Protein AF-A0A8W8J590-F1 (afdb_monomer)

Mean predicted aligned error: 4.36 Å

Solvent-accessible surface area (backbone atoms only — not comparable to full-atom values): 9647 Å² total; per-residue (Å²): 114,65,69,62,52,53,52,47,42,54,70,75,67,63,67,73,74,86,68,59,57,80,55,47,70,42,62,86,36,70,68,24,48,50,42,56,51,34,50,51,51,51,51,52,48,44,36,60,58,47,68,43,61,95,75,50,56,67,70,60,49,44,48,54,36,34,55,52,37,38,61,66,40,48,51,54,47,54,72,59,45,78,89,50,74,65,49,56,53,51,52,51,55,52,60,70,44,56,68,67,76,78,53,74,82,54,88,54,63,55,42,59,80,75,47,49,64,56,50,53,48,49,53,51,49,39,52,51,38,52,55,53,27,70,71,46,90,47,71,67,58,37,50,54,33,52,55,50,35,52,52,45,36,52,52,25,50,77,54,36,26,40,71,57,40,76,69,54,89,128

Radius of gyration: 16.86 Å; Cα contacts (8 Å, |Δi|>4): 168; chains: 1; bounding box: 51×34×45 Å

Foldseek 3Di:
DVLVVLLCCLVPPQDQDFDALVQLVPCPHPVVVVNVVSLVVLLVSLLVLLVCPVPDDPVSSCCSRLVSRCVPHNLVSLVSHDQDPVSLVSLVSNLVSDDLVQCPPPPDLAFDPSCVSVLVSLLVSLVVLCVVLVVDPDVVSVVVSVVSLVSSLVSCVSRSVRVSSVPGDD

Secondary structure (DSSP, 8-state):
-HHHHHHHIIIII-------HHHHH-TTSHHHHHHHHHHHHHHHHHHHHHTTBTTB-HHHHHIIIIIIIIIIIIHHHHHHSPPSHHHHHHHHHHHHTS-GGGTTT--SS---GGGHHHHHHHHHHHHHHHHHHHH---HHHHHHHHHHHHHHHHHHHHTT-HHHHHTS--

Organism: Magallana gigas (NCBI:txid29159)

InterPro domains:
  IPR012890 Intron Large complex component GCFC2-like [PTHR12214] (2-167)

pLDDT: mean 91.71, std 7.91, range [59.88, 98.69]

Nearest PDB structures (foldseek):
  8ro1-assembly1_PX  TM=7.724E-01  e=2.252E-04  Caenorhabditis elegans
  5k7v-assembly1_B  TM=4.186E-01  e=7.650E-02  synthetic construct
  6tnt-assembly1_O  TM=3.510E-01  e=2.138E+00  Homo sapiens
  7owg-assembly1_B-2  TM=3.051E-01  e=6.927E+00  Homo sapiens

Structure (mmCIF, N/CA/C/O backbone):
data_AF-A0A8W8J590-F1
#
_entry.id   AF-A0A8W8J590-F1
#
loop_
_atom_site.group_PDB
_atom_site.id
_atom_site.type_symbol
_atom_site.label_atom_id
_atom_site.label_alt_id
_atom_site.label_comp_id
_atom_site.label_asym_id
_atom_site.label_entity_id
_atom_site.label_seq_id
_atom_site.pdbx_PDB_ins_code
_atom_site.Cartn_x
_atom_site.Cartn_y
_atom_site.Cartn_z
_atom_site.occupancy
_atom_site.B_iso_or_equiv
_atom_site.auth_seq_id
_atom_site.auth_comp_id
_atom_site.auth_asym_id
_atom_site.auth_atom_id
_atom_site.pdbx_PDB_model_num
ATOM 1 N N . VAL A 1 1 ? -24.741 -10.015 -3.751 1.00 85.50 1 VAL A N 1
ATOM 2 C CA . VAL A 1 1 ? -24.341 -9.797 -5.170 1.00 85.50 1 VAL A CA 1
ATOM 3 C C . VAL A 1 1 ? -23.026 -9.029 -5.302 1.00 85.50 1 VAL A C 1
ATOM 5 O O . VAL A 1 1 ? -22.157 -9.510 -6.020 1.00 85.50 1 VAL A O 1
ATOM 8 N N . ILE A 1 2 ? -22.847 -7.887 -4.622 1.00 94.50 2 ILE A N 1
ATOM 9 C CA . ILE A 1 2 ? -21.650 -7.037 -4.783 1.00 94.50 2 ILE A CA 1
ATOM 10 C C . ILE A 1 2 ? -20.336 -7.712 -4.361 1.00 94.50 2 ILE A C 1
ATOM 12 O O . ILE A 1 2 ? -19.397 -7.719 -5.144 1.00 94.50 2 ILE A O 1
ATOM 16 N N . VAL A 1 3 ? -20.299 -8.388 -3.205 1.00 96.69 3 VAL A N 1
ATOM 17 C CA . VAL A 1 3 ? -19.107 -9.120 -2.725 1.00 96.69 3 VAL A CA 1
ATOM 18 C C . VAL A 1 3 ? -18.601 -10.117 -3.770 1.00 96.69 3 V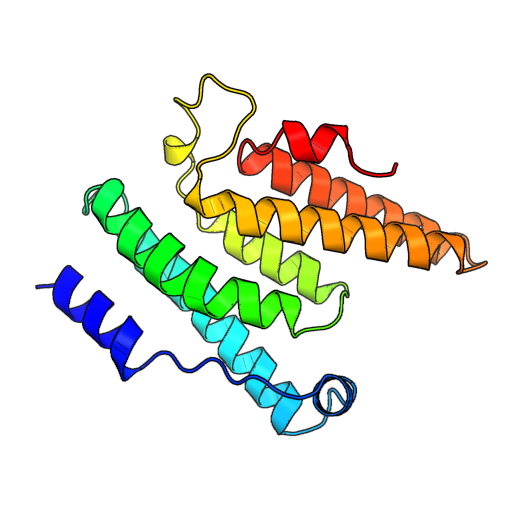AL A C 1
ATOM 20 O O . VAL A 1 3 ? -17.413 -10.156 -4.067 1.00 96.69 3 VAL A O 1
ATOM 23 N N . ARG A 1 4 ? -19.513 -10.877 -4.390 1.00 96.56 4 ARG A N 1
ATOM 24 C CA . ARG A 1 4 ? -19.174 -11.827 -5.460 1.00 96.56 4 ARG A CA 1
ATOM 25 C C . ARG A 1 4 ? -18.574 -11.127 -6.681 1.00 96.56 4 ARG A C 1
ATOM 27 O O . ARG A 1 4 ? -17.655 -11.662 -7.282 1.00 96.56 4 ARG A O 1
ATOM 34 N N . ARG A 1 5 ? -19.090 -9.949 -7.053 1.00 96.94 5 ARG A N 1
ATOM 35 C CA . ARG A 1 5 ? -18.549 -9.161 -8.173 1.00 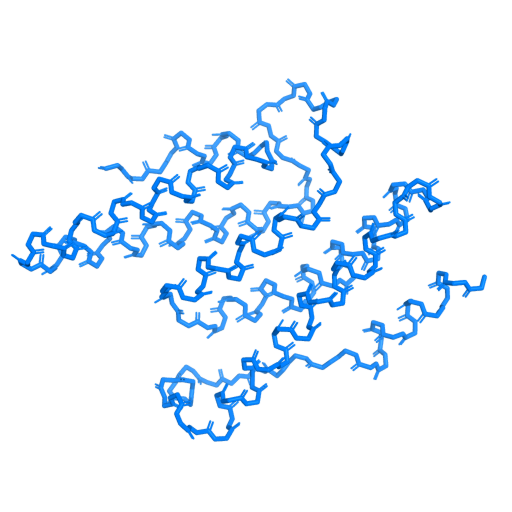96.94 5 ARG A CA 1
ATOM 36 C C . ARG A 1 5 ? -17.152 -8.630 -7.857 1.00 96.94 5 ARG A C 1
ATOM 38 O O . ARG A 1 5 ? -16.281 -8.771 -8.697 1.00 96.94 5 ARG A O 1
ATOM 45 N N . ILE A 1 6 ? -16.930 -8.107 -6.647 1.00 97.81 6 ILE A N 1
ATOM 46 C CA . ILE A 1 6 ? -15.603 -7.640 -6.216 1.00 97.81 6 ILE A CA 1
ATOM 47 C C . ILE A 1 6 ? -14.596 -8.794 -6.252 1.00 97.81 6 ILE A C 1
ATOM 49 O O . ILE A 1 6 ? -13.534 -8.635 -6.839 1.00 97.81 6 ILE A O 1
ATOM 53 N N . ARG A 1 7 ? -14.941 -9.966 -5.696 1.00 97.69 7 ARG A N 1
ATOM 54 C CA . ARG A 1 7 ? -14.068 -11.154 -5.762 1.00 97.69 7 ARG A CA 1
ATOM 55 C C . ARG A 1 7 ? -13.724 -11.530 -7.195 1.00 97.69 7 ARG A C 1
ATOM 57 O O . ARG A 1 7 ? -12.551 -11.673 -7.504 1.00 97.69 7 ARG A O 1
ATOM 64 N N . LYS A 1 8 ? -14.733 -11.592 -8.068 1.00 97.50 8 LYS A N 1
ATOM 65 C CA . LYS A 1 8 ? -14.522 -11.892 -9.483 1.00 97.50 8 LYS A CA 1
ATOM 66 C C . LYS A 1 8 ? -13.569 -10.890 -10.142 1.00 97.50 8 LYS A C 1
ATOM 68 O O . LYS A 1 8 ? -12.660 -11.302 -10.837 1.00 97.50 8 LYS A O 1
ATOM 73 N N . THR A 1 9 ? -13.713 -9.595 -9.866 1.00 97.00 9 THR A N 1
ATOM 74 C CA . THR A 1 9 ? -12.783 -8.579 -10.383 1.00 97.00 9 THR A CA 1
ATOM 75 C C . THR A 1 9 ? -11.361 -8.755 -9.852 1.00 97.00 9 THR A C 1
ATOM 77 O O . THR A 1 9 ? -10.409 -8.615 -10.611 1.00 97.00 9 THR A O 1
ATOM 80 N N . LEU A 1 10 ? -11.189 -9.093 -8.573 1.00 97.56 10 LEU A N 1
ATOM 81 C CA . LEU A 1 10 ? -9.863 -9.363 -8.005 1.00 97.56 10 LEU A CA 1
ATOM 82 C C . LEU A 1 10 ? -9.199 -10.610 -8.611 1.00 97.56 10 LEU A C 1
ATOM 84 O O . LEU A 1 10 ? -7.977 -10.656 -8.704 1.00 97.56 10 LEU A O 1
ATOM 88 N N . GLU A 1 11 ? -9.990 -11.614 -8.987 1.00 95.50 11 GLU A N 1
ATOM 89 C CA . GLU A 1 11 ? -9.510 -12.883 -9.542 1.00 95.50 11 GLU A CA 1
ATOM 90 C C . GLU A 1 11 ? -9.249 -12.805 -11.051 1.00 95.50 11 GLU A C 1
ATOM 92 O O . GLU A 1 11 ? -8.196 -13.251 -11.505 1.00 95.50 11 GLU A O 1
ATOM 97 N N . ASP A 1 12 ? -10.177 -12.211 -11.801 1.00 96.38 12 ASP A N 1
ATOM 98 C CA . ASP A 1 12 ? -10.201 -12.278 -13.264 1.00 96.38 12 ASP A CA 1
ATOM 99 C C . ASP A 1 12 ? -9.642 -11.010 -13.931 1.00 96.38 12 ASP A C 1
ATOM 101 O O . ASP A 1 12 ? -9.062 -11.093 -15.013 1.00 96.38 12 ASP A O 1
ATOM 105 N N . ASP A 1 13 ? -9.806 -9.836 -13.306 1.00 95.56 13 ASP A N 1
ATOM 106 C CA . ASP A 1 13 ? -9.545 -8.544 -13.960 1.00 95.56 13 ASP A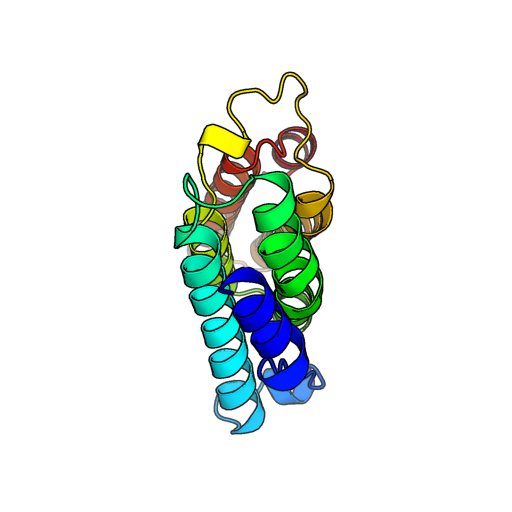 CA 1
ATOM 107 C C . ASP A 1 13 ? -8.260 -7.852 -13.460 1.00 95.56 13 ASP A C 1
ATOM 109 O O . ASP A 1 13 ? -7.668 -7.040 -14.177 1.00 95.56 13 ASP A O 1
ATOM 113 N N . VAL A 1 14 ? -7.816 -8.123 -12.224 1.00 96.81 14 VAL A N 1
ATOM 114 C CA . VAL A 1 14 ? -6.619 -7.480 -11.655 1.00 96.81 14 VAL A CA 1
ATOM 115 C C . VAL A 1 14 ? -5.347 -8.114 -12.208 1.00 96.81 14 VAL A C 1
ATOM 117 O O . VAL A 1 14 ? -5.020 -9.266 -11.928 1.00 96.81 14 VAL A O 1
ATOM 120 N N . PHE A 1 15 ? -4.567 -7.303 -12.922 1.00 94.75 15 PHE A N 1
ATOM 121 C CA . PHE A 1 15 ? -3.271 -7.696 -13.460 1.00 94.75 15 PHE A CA 1
ATOM 122 C C . PHE A 1 15 ? -2.170 -6.723 -13.035 1.00 94.75 15 PHE A C 1
ATOM 124 O O . PHE A 1 15 ? -2.101 -5.590 -13.513 1.00 94.75 15 PHE A O 1
ATOM 131 N N . MET A 1 16 ? -1.270 -7.185 -12.164 1.00 95.88 16 MET A N 1
ATOM 132 C CA . MET A 1 16 ? -0.071 -6.443 -11.773 1.00 95.88 16 MET A CA 1
ATOM 133 C C . MET A 1 16 ? 1.174 -7.139 -12.343 1.00 95.88 16 MET A C 1
ATOM 135 O O . MET A 1 16 ? 1.564 -8.187 -11.826 1.00 95.88 16 MET A O 1
ATOM 139 N N . PRO A 1 17 ? 1.800 -6.601 -13.407 1.00 93.88 17 PRO A N 1
ATOM 140 C CA . PRO A 1 17 ? 2.975 -7.225 -14.002 1.00 93.88 17 PRO A CA 1
ATOM 141 C C . PRO A 1 17 ? 4.188 -7.092 -13.078 1.00 93.88 17 PRO A C 1
ATOM 143 O O . PRO A 1 17 ? 4.332 -6.091 -12.378 1.00 93.88 17 PRO A O 1
ATOM 146 N N . LEU A 1 18 ? 5.092 -8.069 -13.130 1.00 90.44 18 LEU A N 1
ATOM 147 C CA . LEU A 1 18 ? 6.412 -7.985 -12.509 1.00 90.44 18 LEU A CA 1
ATOM 148 C C . LEU A 1 18 ? 7.459 -7.905 -13.606 1.00 90.44 18 LEU A C 1
ATOM 150 O O . LEU A 1 18 ? 7.517 -8.771 -14.479 1.00 90.44 18 LEU A O 1
ATOM 154 N N . TYR A 1 19 ? 8.289 -6.872 -13.546 1.00 93.25 19 TYR A N 1
ATOM 155 C CA . TYR A 1 19 ? 9.375 -6.679 -14.496 1.00 93.25 19 TYR A CA 1
ATOM 156 C C . TYR A 1 19 ? 10.727 -6.675 -13.775 1.00 93.25 19 TYR A C 1
ATOM 158 O O . TYR A 1 19 ? 10.810 -6.270 -12.608 1.00 93.25 19 TYR A O 1
ATOM 166 N N . PRO A 1 20 ? 11.813 -7.097 -14.450 1.00 91.50 20 PRO A N 1
ATOM 167 C CA . PRO A 1 20 ? 13.162 -6.890 -13.940 1.00 91.50 20 PRO A CA 1
ATOM 168 C C . PRO A 1 20 ? 13.414 -5.406 -13.649 1.00 91.50 20 PRO A C 1
ATOM 170 O O . PRO A 1 20 ? 12.953 -4.539 -14.394 1.00 91.50 20 PRO A O 1
ATOM 173 N N . LYS A 1 21 ? 14.185 -5.102 -12.598 1.00 88.25 21 LYS A N 1
ATOM 174 C CA . LYS A 1 21 ? 14.477 -3.710 -12.204 1.00 88.25 21 LYS A CA 1
ATOM 175 C C . LYS A 1 21 ? 15.090 -2.894 -13.347 1.00 88.25 21 LYS A C 1
ATOM 177 O O . LYS A 1 21 ? 14.649 -1.776 -13.580 1.00 88.25 21 LYS A O 1
ATOM 182 N N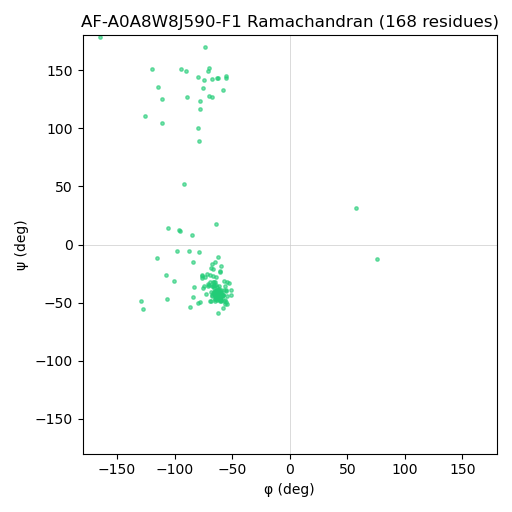 . SER A 1 22 ? 15.985 -3.500 -14.128 1.00 89.69 22 SER A N 1
ATOM 183 C CA . SER A 1 22 ? 16.603 -2.885 -15.311 1.00 89.69 22 SER A CA 1
ATOM 184 C C . SER A 1 22 ? 15.592 -2.418 -16.366 1.00 89.69 22 SER A C 1
ATOM 186 O O . SER A 1 22 ? 15.818 -1.424 -17.050 1.00 89.69 22 SER A O 1
ATOM 188 N N . VAL A 1 23 ? 14.448 -3.098 -16.490 1.00 90.06 23 VAL A N 1
ATOM 189 C CA . VAL A 1 23 ? 13.364 -2.694 -17.400 1.00 90.06 23 VAL A CA 1
ATOM 190 C C . VAL A 1 23 ? 12.597 -1.497 -16.831 1.00 90.06 23 VAL A C 1
ATOM 192 O O . VAL A 1 23 ? 12.209 -0.599 -17.578 1.00 90.06 23 VAL A O 1
ATOM 195 N N . LEU A 1 24 ? 12.394 -1.460 -15.512 1.00 90.06 24 LEU A N 1
ATOM 196 C CA . LEU A 1 24 ? 11.668 -0.383 -14.834 1.00 90.06 24 LEU A CA 1
ATOM 197 C C . LEU A 1 24 ? 12.490 0.906 -14.690 1.00 90.06 24 LEU A C 1
ATOM 199 O O . LEU A 1 24 ? 11.901 1.987 -14.669 1.00 90.06 24 LEU A O 1
ATOM 203 N N . GLU A 1 25 ? 13.821 0.801 -14.636 1.00 86.81 25 GLU A N 1
ATOM 204 C CA . GLU A 1 25 ? 14.757 1.936 -14.605 1.00 86.81 25 GLU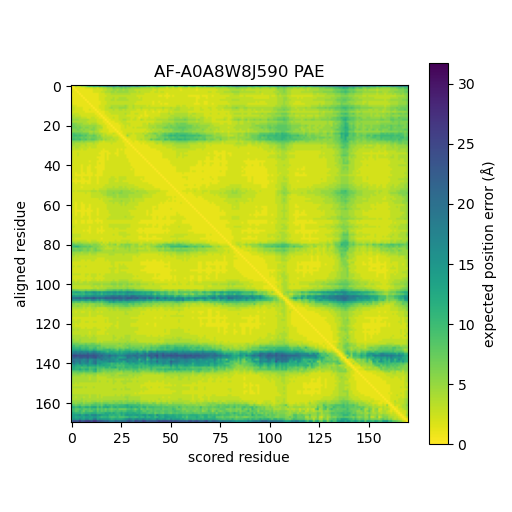 A CA 1
ATOM 205 C C . GLU A 1 25 ? 14.567 2.867 -15.808 1.00 86.81 25 GLU A C 1
ATOM 207 O O . GLU A 1 25 ? 14.575 4.092 -15.662 1.00 86.81 25 GLU A O 1
ATOM 212 N N . ASN A 1 26 ? 14.305 2.300 -16.990 1.00 89.06 26 ASN A N 1
ATOM 213 C CA . ASN A 1 26 ? 13.933 3.087 -18.155 1.00 89.06 26 ASN A CA 1
ATOM 214 C C . ASN A 1 26 ? 12.451 3.495 -18.089 1.00 89.06 26 ASN A C 1
ATOM 216 O O . ASN A 1 26 ? 11.568 2.808 -18.611 1.00 89.06 26 ASN A O 1
ATOM 220 N N . ARG A 1 27 ? 12.186 4.651 -17.472 1.00 85.06 27 ARG A N 1
ATOM 221 C CA . ARG A 1 27 ? 10.834 5.205 -17.276 1.00 85.06 27 ARG A CA 1
ATOM 222 C C . ARG A 1 27 ? 10.057 5.494 -18.561 1.00 85.06 27 ARG A C 1
ATOM 224 O O . ARG A 1 27 ? 8.833 5.544 -18.506 1.00 85.06 27 ARG A O 1
ATOM 231 N N . SER A 1 28 ? 10.728 5.695 -19.696 1.00 88.50 28 SER A N 1
ATOM 232 C CA . SER A 1 28 ? 10.055 5.902 -20.986 1.00 88.50 28 SER A CA 1
ATOM 233 C C . SER A 1 28 ? 9.746 4.593 -21.713 1.00 88.50 28 SER A C 1
ATOM 235 O O . SER A 1 28 ? 9.071 4.611 -22.741 1.00 88.50 28 SER A O 1
ATOM 237 N N . SER A 1 29 ? 10.196 3.447 -21.187 1.00 93.75 29 SER A N 1
ATOM 238 C CA . SER A 1 29 ? 9.860 2.149 -21.764 1.00 93.75 29 SER A CA 1
ATOM 239 C C . SER A 1 29 ? 8.370 1.843 -21.607 1.00 93.75 29 SER A C 1
ATOM 241 O O . SER A 1 29 ? 7.758 2.100 -20.567 1.00 93.75 29 SER A O 1
ATOM 243 N N . ASN A 1 30 ? 7.789 1.211 -22.628 1.00 94.94 30 ASN A N 1
ATOM 244 C CA . ASN A 1 30 ? 6.385 0.793 -22.604 1.00 94.94 30 ASN A CA 1
ATOM 245 C C . ASN A 1 30 ? 6.071 -0.113 -21.402 1.00 94.94 30 ASN A C 1
ATOM 247 O O . ASN A 1 30 ? 4.995 -0.005 -20.817 1.00 94.94 30 ASN A O 1
ATOM 251 N N . ALA A 1 31 ? 7.018 -0.968 -21.004 1.00 94.94 31 ALA A N 1
ATOM 252 C CA . ALA A 1 31 ? 6.880 -1.842 -19.844 1.00 94.94 31 ALA A CA 1
ATOM 253 C C . ALA A 1 31 ? 6.793 -1.047 -18.530 1.00 94.94 31 ALA A C 1
ATOM 255 O O . ALA A 1 31 ? 5.878 -1.289 -17.742 1.00 94.94 31 ALA A O 1
ATOM 256 N N . SER A 1 32 ? 7.679 -0.065 -18.321 1.00 94.12 32 SER A N 1
ATOM 257 C CA . SER A 1 32 ? 7.666 0.796 -17.127 1.00 94.12 32 SER A CA 1
ATOM 258 C C . SER A 1 32 ? 6.395 1.652 -17.054 1.00 94.12 32 SER A C 1
ATOM 260 O O . SER A 1 32 ? 5.715 1.683 -16.024 1.00 94.12 32 SER A O 1
ATOM 262 N N . VAL A 1 33 ? 5.989 2.263 -18.174 1.00 95.25 33 VAL A N 1
ATOM 263 C CA . VAL A 1 33 ? 4.744 3.049 -18.256 1.00 95.25 33 VAL A CA 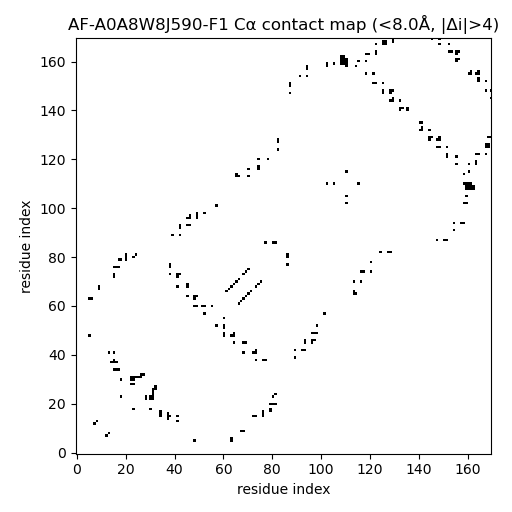1
ATOM 264 C C . VAL A 1 33 ? 3.521 2.181 -17.951 1.00 95.25 33 VAL A C 1
ATOM 266 O O . VAL A 1 33 ? 2.660 2.568 -17.154 1.00 95.25 33 VAL A O 1
ATOM 269 N N . PHE A 1 34 ? 3.442 0.991 -18.551 1.00 96.69 34 PHE A N 1
ATOM 270 C CA . PHE A 1 34 ? 2.339 0.065 -18.319 1.00 96.69 34 PHE A CA 1
ATOM 271 C C . PHE A 1 34 ? 2.295 -0.411 -16.864 1.00 96.69 34 PHE A C 1
ATOM 273 O O . PHE A 1 34 ? 1.233 -0.370 -16.245 1.00 96.69 34 PHE A O 1
ATOM 280 N N . PHE A 1 35 ? 3.440 -0.787 -16.291 1.00 96.81 35 PHE A N 1
ATOM 281 C CA . PHE A 1 35 ? 3.560 -1.179 -14.888 1.00 96.81 35 PHE A CA 1
ATOM 282 C C . PHE A 1 35 ? 3.020 -0.100 -13.944 1.00 96.81 35 PHE A C 1
ATOM 284 O O . PHE A 1 35 ? 2.160 -0.371 -13.104 1.00 96.81 35 PHE A O 1
ATOM 291 N N . HIS A 1 36 ? 3.473 1.146 -14.105 1.00 95.12 36 HIS A N 1
ATOM 292 C CA . HIS A 1 36 ? 3.032 2.243 -13.248 1.00 95.12 36 HIS A CA 1
ATOM 293 C C . HIS A 1 36 ? 1.544 2.556 -13.420 1.00 95.12 36 HIS A C 1
ATOM 295 O O . HIS A 1 36 ? 0.871 2.873 -12.435 1.00 95.12 36 HIS A O 1
ATOM 301 N N . ARG A 1 37 ? 1.006 2.418 -14.639 1.00 96.56 37 ARG A N 1
ATOM 302 C CA . ARG A 1 37 ? -0.434 2.536 -14.887 1.00 96.56 37 ARG A CA 1
ATOM 303 C C . ARG A 1 37 ? -1.218 1.454 -14.145 1.00 96.56 37 ARG A C 1
ATOM 305 O O . ARG A 1 37 ? -2.198 1.797 -13.489 1.00 96.56 37 ARG A O 1
ATOM 312 N N . GLN A 1 38 ? -0.791 0.192 -14.212 1.00 97.56 38 GLN A N 1
ATOM 313 C CA . GLN A 1 38 ? -1.465 -0.904 -13.506 1.00 97.56 38 GLN A CA 1
ATOM 314 C C . GLN A 1 38 ? -1.419 -0.720 -11.990 1.00 97.56 38 GLN A C 1
ATOM 316 O O . GLN A 1 38 ? -2.445 -0.847 -11.326 1.00 97.56 38 GLN A O 1
ATOM 321 N N . LEU A 1 39 ? -0.278 -0.294 -11.441 1.00 97.44 39 LEU A N 1
ATOM 322 C CA . LEU A 1 39 ? -0.174 -0.012 -10.010 1.00 97.44 39 LEU A CA 1
ATOM 323 C C . LEU A 1 39 ? -1.180 1.064 -9.568 1.00 97.44 39 LEU A C 1
ATOM 325 O O . LEU A 1 39 ? -1.861 0.902 -8.558 1.00 97.44 39 LEU A O 1
ATOM 329 N N . TRP A 1 40 ? -1.336 2.137 -10.350 1.00 97.69 40 TRP A N 1
ATOM 330 C CA . TRP A 1 40 ? -2.350 3.161 -10.082 1.00 97.69 40 TRP A CA 1
ATOM 331 C C . TRP A 1 40 ? -3.786 2.656 -10.233 1.00 97.69 40 TRP A C 1
ATOM 333 O O . TRP A 1 40 ? -4.653 3.093 -9.477 1.00 97.69 40 TRP A O 1
ATOM 343 N N . VAL A 1 41 ? -4.056 1.755 -11.180 1.00 98.06 41 VAL A N 1
ATOM 344 C CA . VAL A 1 41 ? -5.369 1.102 -11.305 1.00 98.06 41 VAL A CA 1
ATOM 345 C C . VAL A 1 41 ? -5.685 0.316 -10.033 1.00 98.06 41 VAL A C 1
ATOM 347 O O . VAL A 1 41 ? -6.763 0.507 -9.474 1.00 98.06 41 VAL A O 1
ATOM 350 N N . CYS A 1 42 ? -4.738 -0.469 -9.510 1.00 98.38 42 CYS A N 1
ATOM 351 C CA . CYS A 1 42 ? -4.915 -1.200 -8.254 1.00 98.38 42 CYS A CA 1
ATOM 352 C C . CYS A 1 42 ? -5.162 -0.259 -7.062 1.00 98.38 42 CYS A C 1
ATOM 354 O O . CYS A 1 42 ? -6.071 -0.502 -6.273 1.00 98.38 42 CYS A O 1
ATOM 356 N N . ILE A 1 43 ? -4.417 0.848 -6.947 1.00 98.50 43 ILE A N 1
ATOM 357 C CA . ILE A 1 43 ? -4.613 1.838 -5.869 1.00 98.50 43 ILE A CA 1
ATOM 358 C C . ILE A 1 43 ? -6.006 2.484 -5.948 1.00 98.50 43 ILE A C 1
ATOM 360 O O . ILE A 1 43 ? -6.678 2.643 -4.931 1.00 98.50 43 ILE A O 1
ATOM 364 N N . LYS A 1 44 ? -6.481 2.828 -7.150 1.00 98.56 44 LYS A N 1
ATOM 365 C CA . LYS A 1 44 ? -7.837 3.374 -7.336 1.00 98.56 44 LYS A CA 1
ATOM 366 C C . LYS A 1 44 ? -8.912 2.336 -7.019 1.00 98.56 44 LYS A C 1
ATOM 368 O O . LYS A 1 44 ? -9.903 2.659 -6.371 1.00 98.56 44 LYS A O 1
ATOM 373 N N . LEU A 1 45 ? -8.707 1.088 -7.443 1.00 98.50 45 LEU A N 1
ATOM 374 C CA . LEU A 1 45 ? -9.612 -0.014 -7.130 1.00 98.50 45 LEU A CA 1
ATOM 375 C C . LEU A 1 45 ? -9.703 -0.251 -5.618 1.00 98.50 45 LEU A C 1
ATOM 377 O O . LEU A 1 45 ? -10.799 -0.481 -5.119 1.00 98.50 45 LEU A O 1
ATOM 381 N N . LEU A 1 46 ? -8.593 -0.126 -4.886 1.00 98.69 46 LEU A N 1
ATOM 382 C CA . LEU A 1 46 ? -8.587 -0.211 -3.426 1.00 98.69 46 LEU A CA 1
ATOM 383 C C . LEU A 1 46 ? -9.538 0.821 -2.804 1.00 98.69 46 LEU A C 1
ATOM 385 O O . LEU A 1 46 ? -10.400 0.442 -2.014 1.00 98.69 46 LEU A O 1
ATOM 389 N N . GLY A 1 47 ? -9.454 2.087 -3.225 1.00 98.31 47 GLY A N 1
ATOM 390 C CA . GLY A 1 47 ? -10.391 3.129 -2.791 1.00 98.31 47 GLY A CA 1
ATOM 391 C C . GLY A 1 47 ? -11.848 2.822 -3.158 1.00 98.31 47 GLY A C 1
ATOM 392 O O . GLY A 1 47 ? -12.744 2.988 -2.330 1.00 98.31 47 GLY A O 1
ATOM 393 N N . ASN A 1 48 ? -12.095 2.291 -4.360 1.00 98.25 48 ASN A N 1
ATOM 394 C CA . ASN A 1 48 ? -13.442 1.898 -4.791 1.00 98.25 48 ASN A CA 1
ATOM 395 C C . ASN A 1 48 ? -14.020 0.753 -3.947 1.00 98.25 48 ASN A C 1
ATOM 397 O O . ASN A 1 48 ? -15.204 0.771 -3.620 1.00 98.25 48 ASN A O 1
ATOM 401 N N . ILE A 1 49 ? -13.204 -0.244 -3.590 1.00 98.31 49 ILE A N 1
ATOM 402 C CA . ILE A 1 49 ? -13.623 -1.332 -2.700 1.00 98.31 49 ILE A CA 1
ATOM 403 C C . ILE A 1 49 ? -13.921 -0.758 -1.313 1.00 98.31 49 ILE A C 1
ATOM 405 O O . ILE A 1 49 ? -14.995 -1.012 -0.775 1.00 98.31 49 ILE A O 1
ATOM 409 N N . LEU A 1 50 ? -13.021 0.058 -0.758 1.00 98.12 50 LEU A N 1
ATOM 410 C CA . LEU A 1 50 ? -13.166 0.643 0.580 1.00 98.12 50 LEU A CA 1
ATOM 411 C C . LEU A 1 50 ? -14.324 1.644 0.700 1.00 98.12 50 LEU A C 1
ATOM 413 O O . LEU A 1 50 ? -14.855 1.817 1.791 1.00 98.12 50 LEU A O 1
ATOM 417 N N . SER A 1 51 ? -14.802 2.210 -0.411 1.00 97.44 51 SER A N 1
ATOM 418 C CA . SER A 1 51 ? -16.008 3.056 -0.442 1.00 97.44 51 SER A CA 1
ATOM 419 C C . SER A 1 51 ? -17.294 2.316 -0.032 1.00 97.44 51 SER A C 1
ATOM 421 O O . SER A 1 51 ? -18.316 2.952 0.200 1.00 97.44 51 SER A O 1
ATOM 423 N N . TRP A 1 52 ? -17.258 0.981 0.089 1.00 97.38 52 TRP A N 1
ATOM 424 C CA . TRP A 1 52 ? -18.349 0.169 0.647 1.00 97.38 52 TRP A CA 1
ATOM 425 C C . TRP A 1 52 ? -18.318 0.063 2.184 1.00 97.38 52 TRP A C 1
ATOM 427 O O . TRP A 1 52 ? -19.076 -0.722 2.766 1.00 97.38 52 TRP A O 1
ATOM 437 N N . HIS A 1 53 ? -17.442 0.820 2.850 1.00 96.81 53 HIS A N 1
ATOM 438 C CA . HIS A 1 53 ? -17.441 0.975 4.303 1.00 96.81 53 HIS A CA 1
ATOM 439 C C . HIS A 1 53 ? -18.808 1.458 4.818 1.00 96.81 53 HIS A C 1
ATOM 441 O O . HIS A 1 53 ? -19.507 2.212 4.145 1.00 96.81 53 HIS A O 1
ATOM 447 N N . GLY A 1 54 ? -19.225 0.966 5.988 1.00 95.00 54 GLY A N 1
ATOM 448 C CA . GLY A 1 54 ? -20.559 1.213 6.551 1.00 95.00 54 GLY A CA 1
ATOM 449 C C . GLY A 1 54 ? -21.697 0.411 5.901 1.00 95.00 54 GLY A C 1
ATOM 450 O O . GLY A 1 54 ? -22.781 0.332 6.469 1.00 95.00 54 GLY A O 1
ATOM 451 N N . ILE A 1 55 ? -21.458 -0.229 4.748 1.00 96.31 55 ILE A N 1
ATOM 452 C CA . ILE A 1 55 ? -22.426 -1.114 4.075 1.00 96.31 55 ILE A CA 1
ATOM 453 C C . ILE A 1 55 ? -22.016 -2.582 4.234 1.00 96.31 55 ILE A C 1
ATOM 455 O O . ILE A 1 55 ? -22.842 -3.439 4.547 1.00 96.31 55 ILE A O 1
ATOM 459 N N . LEU A 1 56 ? -20.739 -2.892 3.991 1.00 96.50 56 LEU A N 1
ATOM 460 C CA . LEU A 1 56 ? -20.174 -4.225 4.203 1.00 96.50 56 LEU A CA 1
ATOM 461 C C . LEU A 1 56 ? -19.533 -4.323 5.588 1.00 96.50 56 LEU A C 1
ATOM 463 O O . LEU A 1 56 ? -19.011 -3.340 6.110 1.00 96.50 56 LEU A O 1
ATOM 467 N N . SER A 1 57 ? -19.517 -5.529 6.164 1.00 95.81 57 SER A N 1
ATOM 468 C CA . SER A 1 57 ? -18.817 -5.752 7.430 1.00 95.81 57 SER A CA 1
ATOM 469 C C . SER A 1 57 ? -17.319 -5.480 7.280 1.00 95.81 57 SER A C 1
ATOM 471 O O . SER A 1 57 ? -16.712 -5.836 6.265 1.00 95.81 57 SER A O 1
ATOM 473 N N . ASN A 1 58 ? -16.702 -4.904 8.316 1.00 95.50 58 ASN A N 1
ATOM 474 C CA . ASN A 1 58 ? -15.269 -4.597 8.318 1.00 95.50 58 ASN A CA 1
ATOM 475 C C . ASN A 1 58 ? -14.413 -5.835 8.032 1.00 95.50 58 ASN A C 1
ATOM 477 O O . ASN A 1 58 ? -13.464 -5.753 7.259 1.00 95.50 58 ASN A O 1
ATOM 481 N N . GLN A 1 59 ? -14.786 -7.000 8.569 1.00 95.69 59 GLN A N 1
ATOM 482 C CA . GLN A 1 59 ? -14.096 -8.260 8.290 1.00 95.69 59 GLN A CA 1
ATOM 483 C C . GLN A 1 59 ? -14.112 -8.613 6.794 1.00 95.69 59 GLN A C 1
ATOM 485 O O . GLN A 1 59 ? -13.070 -8.926 6.219 1.00 95.69 59 GLN A O 1
ATOM 490 N N . MET A 1 60 ? -15.280 -8.539 6.146 1.00 97.19 60 MET A N 1
ATOM 491 C CA . MET A 1 60 ? -15.401 -8.825 4.715 1.00 97.19 60 MET A CA 1
ATOM 492 C C . MET A 1 60 ? -14.636 -7.795 3.886 1.00 97.19 60 MET A C 1
ATOM 494 O O . MET A 1 60 ? -13.942 -8.151 2.937 1.00 97.19 60 MET A O 1
ATOM 498 N N . LEU A 1 61 ? -14.755 -6.520 4.253 1.00 97.38 61 LEU A N 1
ATOM 499 C CA . LEU A 1 61 ? -14.134 -5.430 3.525 1.00 97.38 61 LEU A CA 1
ATOM 500 C C . LEU A 1 61 ? -12.606 -5.522 3.586 1.00 97.38 61 LEU A C 1
ATOM 502 O O . LEU A 1 61 ? -11.975 -5.473 2.536 1.00 97.38 61 LEU A O 1
ATOM 506 N N . ARG A 1 62 ? -12.033 -5.759 4.774 1.00 97.38 62 ARG A N 1
ATOM 507 C CA . ARG A 1 62 ? -10.593 -5.999 4.981 1.00 97.38 62 ARG A CA 1
ATOM 508 C C . ARG A 1 62 ? -10.097 -7.215 4.199 1.00 97.38 62 ARG A C 1
ATOM 510 O O . ARG A 1 62 ? -9.052 -7.132 3.566 1.00 97.38 62 ARG A O 1
ATOM 517 N N . SER A 1 63 ? -10.868 -8.304 4.172 1.00 98.00 63 SER A N 1
ATOM 518 C CA . SER A 1 63 ? -10.514 -9.497 3.393 1.00 98.00 63 SER A CA 1
ATOM 519 C C . SER A 1 63 ? -10.447 -9.216 1.885 1.00 98.00 63 SER A C 1
ATOM 521 O O . SER A 1 63 ? -9.522 -9.656 1.207 1.00 98.00 63 SER A O 1
ATOM 523 N N . LEU A 1 64 ? -11.389 -8.443 1.338 1.00 98.25 64 LEU A N 1
ATOM 524 C CA . LEU A 1 64 ? -11.378 -8.090 -0.087 1.00 98.25 64 LEU A CA 1
ATOM 525 C C . LEU A 1 64 ? -10.286 -7.067 -0.426 1.00 98.25 64 LEU A C 1
ATOM 527 O O . LEU A 1 64 ? -9.624 -7.193 -1.453 1.00 98.25 64 LEU A O 1
ATOM 531 N N . SER A 1 65 ? -10.115 -6.043 0.410 1.00 98.38 65 SER A N 1
ATOM 532 C CA . SER A 1 65 ? -9.238 -4.908 0.126 1.00 98.38 65 SER A CA 1
ATOM 533 C C . SER A 1 65 ? -7.791 -5.155 0.552 1.00 98.38 65 SER A C 1
ATOM 535 O O . SER A 1 65 ? -6.879 -5.027 -0.264 1.00 98.38 65 SER A O 1
ATOM 537 N N . LEU A 1 66 ? -7.556 -5.526 1.809 1.00 98.38 66 LEU A N 1
ATOM 538 C CA . LEU A 1 66 ? -6.211 -5.658 2.358 1.00 98.38 66 LEU A CA 1
ATOM 539 C C . LEU A 1 66 ? -5.575 -6.984 1.939 1.00 98.38 66 LEU A C 1
ATOM 541 O O . LEU A 1 66 ? -4.474 -6.991 1.393 1.00 98.38 66 LEU A O 1
ATOM 545 N N . ASP A 1 67 ? -6.284 -8.096 2.121 1.00 97.75 67 ASP A N 1
ATOM 546 C CA . ASP A 1 67 ? -5.753 -9.416 1.761 1.00 97.75 67 ASP A CA 1
ATOM 547 C C . ASP A 1 67 ? -5.833 -9.643 0.247 1.00 97.75 67 ASP A C 1
ATOM 549 O O . ASP A 1 67 ? -4.843 -9.990 -0.398 1.00 97.75 67 ASP A O 1
ATOM 553 N N . GLY A 1 68 ? -7.007 -9.386 -0.337 1.00 97.50 68 GLY A N 1
ATOM 554 C CA . GLY A 1 68 ? -7.292 -9.659 -1.744 1.00 97.50 68 GLY A CA 1
ATOM 555 C C . GLY A 1 68 ? -6.604 -8.732 -2.747 1.00 97.50 68 GLY A C 1
ATOM 556 O O . GLY A 1 68 ? -6.385 -9.155 -3.883 1.00 97.50 68 GLY A O 1
ATOM 557 N N . LEU A 1 69 ? -6.240 -7.502 -2.356 1.00 98.56 69 LEU A N 1
ATOM 558 C CA . LEU A 1 69 ? -5.678 -6.505 -3.275 1.00 98.56 69 LEU A CA 1
ATOM 559 C C . LEU A 1 69 ? -4.356 -5.893 -2.797 1.00 98.56 69 LEU A C 1
ATOM 561 O O . LEU A 1 69 ? -3.359 -5.945 -3.525 1.00 98.56 69 LEU A O 1
ATOM 565 N N . LEU A 1 70 ? -4.324 -5.318 -1.590 1.00 98.50 70 LEU A N 1
ATOM 566 C CA . LEU A 1 70 ? -3.147 -4.609 -1.079 1.00 98.50 70 LEU A CA 1
ATOM 567 C C . LEU A 1 70 ? -1.944 -5.547 -0.935 1.00 98.50 70 LEU A C 1
ATOM 569 O O . LEU A 1 70 ? -0.916 -5.325 -1.575 1.00 98.50 70 LEU A O 1
ATOM 573 N N . ASN A 1 71 ? -2.080 -6.604 -0.134 1.00 97.62 71 ASN A N 1
ATOM 574 C CA . ASN A 1 71 ? -1.006 -7.559 0.129 1.00 97.62 71 ASN A CA 1
ATOM 575 C C . ASN A 1 71 ? -0.698 -8.436 -1.085 1.00 97.62 71 ASN A C 1
ATOM 577 O O . ASN A 1 71 ? 0.463 -8.754 -1.329 1.00 97.62 71 ASN A O 1
ATOM 581 N N . ARG A 1 72 ? -1.723 -8.800 -1.866 1.00 96.75 72 ARG A N 1
ATOM 582 C CA . ARG A 1 72 ? -1.560 -9.693 -3.017 1.00 96.75 72 ARG A CA 1
ATOM 583 C C . ARG A 1 72 ? -0.899 -9.025 -4.225 1.00 96.75 72 ARG A C 1
ATOM 585 O O . ARG A 1 72 ? -0.127 -9.684 -4.915 1.00 96.75 72 ARG A O 1
ATOM 592 N N . TYR A 1 73 ? -1.174 -7.743 -4.483 1.00 97.56 73 TYR A N 1
ATOM 593 C CA . TYR A 1 73 ? -0.727 -7.075 -5.714 1.00 97.56 73 TYR A CA 1
ATOM 594 C C . TYR A 1 73 ? -0.009 -5.745 -5.470 1.00 97.56 73 TYR A C 1
ATOM 596 O O . TYR A 1 73 ? 1.065 -5.518 -6.028 1.00 97.56 73 TYR A O 1
ATOM 604 N N . ILE A 1 74 ? -0.577 -4.850 -4.655 1.00 98.12 74 ILE A N 1
ATOM 605 C CA . ILE A 1 74 ? -0.075 -3.469 -4.540 1.00 98.12 74 ILE A CA 1
ATOM 606 C C . ILE A 1 74 ? 1.286 -3.425 -3.841 1.00 98.12 74 ILE A C 1
ATOM 608 O O . ILE A 1 74 ? 2.203 -2.802 -4.369 1.00 98.12 74 ILE A O 1
ATOM 612 N N . ILE A 1 75 ? 1.442 -4.092 -2.690 1.00 97.44 75 ILE A N 1
ATOM 613 C CA . ILE A 1 75 ? 2.717 -4.140 -1.952 1.00 97.44 75 ILE A CA 1
ATOM 614 C C . ILE A 1 75 ? 3.819 -4.721 -2.836 1.00 97.44 75 ILE A C 1
ATOM 616 O O . ILE A 1 75 ? 4.914 -4.170 -2.906 1.00 97.44 75 ILE A O 1
ATOM 620 N N . LEU A 1 76 ? 3.516 -5.795 -3.566 1.00 94.88 76 LEU A N 1
ATOM 621 C CA . LEU A 1 76 ? 4.475 -6.420 -4.466 1.00 94.88 76 LEU A CA 1
ATOM 622 C C . LEU A 1 76 ? 4.903 -5.465 -5.592 1.00 94.88 76 LEU A C 1
ATOM 624 O O . LEU A 1 76 ? 6.094 -5.340 -5.874 1.00 94.88 76 LEU A O 1
ATOM 628 N N . GLY A 1 77 ? 3.951 -4.734 -6.180 1.00 95.75 77 GLY A N 1
ATOM 629 C CA . GLY A 1 77 ? 4.237 -3.683 -7.156 1.00 95.75 77 GLY A CA 1
ATOM 630 C C . GLY A 1 77 ? 5.074 -2.540 -6.570 1.00 95.75 77 GLY A C 1
ATOM 631 O O . GLY A 1 77 ? 6.023 -2.077 -7.198 1.00 95.75 77 GLY A O 1
ATOM 632 N N . LEU A 1 78 ? 4.791 -2.115 -5.341 1.00 96.00 78 LEU A N 1
ATOM 633 C CA . LEU A 1 78 ? 5.589 -1.101 -4.653 1.00 96.00 78 LEU A CA 1
ATOM 634 C C . LEU A 1 78 ? 7.034 -1.569 -4.433 1.00 96.00 78 LEU A C 1
ATOM 636 O O . LEU A 1 78 ? 7.956 -0.833 -4.774 1.00 96.00 78 LEU A O 1
ATOM 640 N N . CYS A 1 79 ? 7.239 -2.803 -3.963 1.00 93.31 79 CYS A N 1
ATOM 641 C CA . CYS A 1 79 ? 8.564 -3.406 -3.781 1.00 93.31 79 CYS A CA 1
ATOM 642 C C . CYS A 1 79 ? 9.328 -3.608 -5.099 1.00 93.31 79 CYS A C 1
ATOM 644 O O . CYS A 1 79 ? 10.560 -3.558 -5.117 1.00 93.31 79 CYS A O 1
ATOM 646 N N . ASN A 1 80 ? 8.619 -3.869 -6.202 1.00 91.56 80 ASN A N 1
ATOM 647 C CA . ASN A 1 80 ? 9.237 -4.018 -7.519 1.00 91.56 80 ASN A CA 1
ATOM 648 C C . ASN A 1 80 ? 9.628 -2.658 -8.123 1.00 91.56 80 ASN A C 1
ATOM 650 O O . ASN A 1 80 ? 10.584 -2.591 -8.893 1.00 91.56 80 ASN A O 1
ATOM 654 N N . SER A 1 81 ? 8.950 -1.577 -7.727 1.00 86.75 81 SER A N 1
ATOM 655 C CA . SER A 1 81 ? 9.314 -0.212 -8.105 1.00 86.75 81 SER A CA 1
ATOM 656 C C . SER A 1 81 ? 10.465 0.345 -7.256 1.00 86.75 81 SER A C 1
ATOM 658 O O . SER A 1 81 ? 10.575 0.065 -6.067 1.00 86.75 81 SER A O 1
ATOM 660 N N . GLY A 1 82 ? 11.343 1.147 -7.862 1.00 85.56 82 GLY A N 1
ATOM 661 C CA . GLY A 1 82 ? 12.397 1.849 -7.122 1.00 85.56 82 GLY A CA 1
ATOM 662 C C . GLY A 1 82 ? 11.842 2.962 -6.225 1.00 85.56 82 GLY A C 1
ATOM 663 O O . GLY A 1 82 ? 10.822 3.572 -6.551 1.00 85.56 82 GLY A O 1
ATOM 664 N N . VAL A 1 83 ? 12.548 3.266 -5.132 1.00 89.75 83 VAL A N 1
ATOM 665 C CA . VAL A 1 83 ? 12.186 4.334 -4.186 1.00 89.75 83 VAL A CA 1
ATOM 666 C C . VAL A 1 83 ? 12.390 5.704 -4.832 1.00 89.75 83 VAL A C 1
ATOM 668 O O . VAL A 1 83 ? 13.433 5.992 -5.403 1.00 89.75 83 VAL A O 1
ATOM 671 N N . ASN A 1 84 ? 11.356 6.545 -4.797 1.00 87.88 84 ASN A N 1
ATOM 672 C CA . ASN A 1 84 ? 11.386 7.924 -5.292 1.00 87.88 84 ASN A CA 1
ATOM 673 C C . ASN A 1 84 ? 10.173 8.710 -4.764 1.00 87.88 84 ASN A C 1
ATOM 675 O O . ASN A 1 84 ? 9.283 8.147 -4.123 1.00 87.88 84 ASN A O 1
ATOM 679 N N . LYS A 1 85 ? 10.084 10.001 -5.103 1.00 88.62 85 LYS A N 1
ATOM 680 C CA . LYS A 1 85 ? 8.973 10.884 -4.707 1.00 88.62 85 LYS A CA 1
ATOM 681 C C . LYS A 1 85 ? 7.581 10.318 -5.024 1.00 88.62 85 LYS A C 1
ATOM 683 O O . LYS A 1 85 ? 6.672 10.447 -4.208 1.00 88.62 85 LYS A O 1
ATOM 688 N N . GLU A 1 86 ? 7.394 9.662 -6.170 1.00 91.19 86 GLU A N 1
ATOM 689 C CA . GLU A 1 86 ? 6.093 9.071 -6.510 1.00 91.19 86 GLU A CA 1
ATOM 690 C C . GLU A 1 86 ? 5.747 7.870 -5.632 1.00 91.19 86 GLU A C 1
ATOM 692 O O . GLU A 1 86 ? 4.573 7.566 -5.457 1.00 91.19 86 GLU A O 1
ATOM 697 N N . THR A 1 87 ? 6.745 7.165 -5.095 1.00 93.81 87 THR A N 1
ATOM 698 C CA . THR A 1 87 ? 6.513 6.060 -4.152 1.00 93.81 87 THR A CA 1
ATOM 699 C C . THR A 1 87 ? 5.817 6.589 -2.905 1.00 93.81 87 THR A C 1
ATOM 701 O O . THR A 1 87 ? 4.806 6.035 -2.483 1.00 93.81 87 THR A O 1
ATOM 704 N N . ILE A 1 88 ? 6.283 7.730 -2.384 1.00 95.31 88 ILE A N 1
ATOM 705 C CA . ILE A 1 88 ? 5.665 8.405 -1.236 1.00 95.31 88 ILE A CA 1
ATOM 706 C C . ILE A 1 88 ? 4.226 8.815 -1.557 1.00 95.31 88 ILE A C 1
ATOM 708 O O . ILE A 1 88 ? 3.324 8.542 -0.771 1.00 95.31 88 ILE A O 1
ATOM 712 N N . GLN A 1 89 ? 3.987 9.388 -2.740 1.00 96.00 89 GLN A N 1
ATOM 713 C CA . GLN A 1 89 ? 2.640 9.775 -3.180 1.00 96.00 89 GLN A CA 1
ATOM 714 C C . GLN A 1 89 ? 1.692 8.576 -3.316 1.00 96.00 89 GLN A C 1
ATOM 716 O O . GLN A 1 89 ? 0.523 8.665 -2.935 1.00 96.00 89 GLN A O 1
ATOM 721 N N . LYS A 1 90 ? 2.178 7.441 -3.835 1.00 97.56 90 LYS A N 1
ATOM 722 C CA . LYS A 1 90 ? 1.398 6.199 -3.928 1.00 97.56 90 LYS A CA 1
ATOM 723 C C . LYS A 1 90 ? 1.047 5.672 -2.534 1.00 97.56 90 LYS A C 1
ATOM 725 O O . LYS A 1 90 ? -0.118 5.366 -2.295 1.00 97.56 90 LYS A O 1
ATOM 730 N N . CYS A 1 91 ? 2.001 5.651 -1.599 1.00 98.00 91 CYS A N 1
ATOM 731 C CA . CYS A 1 91 ? 1.750 5.268 -0.205 1.00 98.00 91 CYS A CA 1
ATOM 732 C C . CYS A 1 91 ? 0.726 6.180 0.479 1.00 98.00 91 CYS A C 1
ATOM 734 O O . CYS A 1 91 ? -0.202 5.687 1.114 1.00 98.00 91 CYS A O 1
ATOM 736 N N . GLN A 1 92 ? 0.849 7.498 0.302 1.00 97.62 92 GLN A N 1
ATOM 737 C CA . GLN A 1 92 ? -0.125 8.462 0.818 1.00 97.62 92 GLN A CA 1
ATOM 738 C C . GLN A 1 92 ? -1.517 8.207 0.243 1.00 97.62 92 GLN A C 1
ATOM 740 O O . GLN A 1 92 ? -2.489 8.182 0.992 1.00 97.62 92 GLN A O 1
ATOM 745 N N . SER A 1 93 ? -1.603 7.962 -1.069 1.00 98.19 93 SER A N 1
ATOM 746 C CA . SER A 1 93 ? -2.869 7.657 -1.740 1.00 98.19 93 SER A CA 1
ATOM 747 C C . SER A 1 93 ? -3.505 6.396 -1.157 1.00 98.19 93 SER A C 1
ATOM 749 O O . SER A 1 93 ? -4.679 6.425 -0.815 1.00 98.19 93 SER A O 1
ATOM 751 N N . ILE A 1 94 ? -2.731 5.324 -0.960 1.00 98.50 94 ILE A N 1
ATOM 752 C CA . ILE A 1 94 ? -3.199 4.078 -0.331 1.00 98.50 94 ILE A CA 1
ATOM 753 C C . ILE A 1 94 ? -3.735 4.349 1.076 1.00 98.50 94 ILE A C 1
ATOM 755 O O . ILE A 1 94 ? -4.886 4.033 1.359 1.00 98.50 94 ILE A O 1
ATOM 759 N N . ILE A 1 95 ? -2.942 4.982 1.942 1.00 97.81 95 ILE A N 1
ATOM 760 C CA . ILE A 1 95 ? -3.324 5.210 3.344 1.00 97.81 95 ILE A CA 1
ATOM 761 C C . ILE A 1 95 ? -4.549 6.116 3.448 1.00 97.81 95 ILE A C 1
ATOM 763 O O . ILE A 1 95 ? -5.408 5.893 4.294 1.00 97.81 95 ILE A O 1
ATOM 767 N N . SER A 1 96 ? -4.681 7.094 2.549 1.00 97.25 96 SER A N 1
ATOM 768 C CA . SER A 1 96 ? -5.837 7.993 2.528 1.00 97.25 96 SER A CA 1
ATOM 769 C C . SER A 1 96 ? -7.166 7.298 2.204 1.00 97.25 96 SER A C 1
ATOM 771 O O . SER A 1 96 ? -8.218 7.881 2.445 1.00 97.25 96 SER A O 1
ATOM 773 N N . THR A 1 97 ? -7.132 6.067 1.674 1.00 97.81 97 THR A N 1
ATOM 774 C CA . THR A 1 97 ? -8.348 5.287 1.389 1.00 97.81 97 THR A CA 1
ATOM 775 C C . THR A 1 97 ? -8.889 4.522 2.595 1.00 97.81 97 THR A C 1
ATOM 777 O O . THR A 1 97 ? -10.025 4.055 2.538 1.00 97.81 97 THR A O 1
ATOM 780 N N . PHE A 1 98 ? -8.107 4.356 3.667 1.00 97.38 98 PHE A N 1
ATOM 781 C CA . PHE A 1 98 ? -8.521 3.539 4.807 1.00 97.38 98 PHE A CA 1
ATOM 782 C C . PHE A 1 98 ? -9.573 4.255 5.672 1.00 97.38 98 PHE A C 1
ATOM 784 O O . PHE A 1 98 ? -9.379 5.429 6.003 1.00 97.38 98 PHE A O 1
ATOM 791 N N . PRO A 1 99 ? -10.657 3.564 6.081 1.00 96.19 99 PRO A N 1
ATOM 792 C CA . PRO A 1 99 ? -11.573 4.077 7.099 1.00 96.19 99 PRO A CA 1
ATOM 793 C C . PRO A 1 99 ? -10.823 4.364 8.403 1.00 96.19 99 PRO A C 1
ATOM 795 O O . PRO A 1 99 ? -10.033 3.532 8.853 1.00 96.19 99 PRO A O 1
ATOM 798 N N . LYS A 1 100 ? -11.048 5.534 9.006 1.00 92.31 100 LYS A N 1
ATOM 799 C CA . LYS A 1 100 ? -10.339 5.951 10.232 1.00 92.31 100 LYS A CA 1
ATOM 800 C C . LYS A 1 100 ? -10.788 5.134 11.440 1.00 92.31 100 LYS A C 1
ATOM 802 O O . LYS A 1 100 ? -9.970 4.764 12.273 1.00 92.31 100 LYS A O 1
ATOM 807 N N . GLU A 1 101 ? -12.059 4.760 11.439 1.00 92.75 101 GLU A N 1
ATOM 808 C CA . GLU A 1 101 ? -12.742 3.943 12.438 1.00 92.75 101 GLU A CA 1
ATOM 809 C C . GLU A 1 101 ? -12.107 2.552 12.577 1.00 92.75 101 GLU A C 1
ATOM 811 O O . GLU A 1 101 ? -12.298 1.865 13.571 1.00 92.75 101 GLU A O 1
ATOM 816 N N . TRP A 1 102 ? -11.317 2.101 11.592 1.00 93.06 102 TRP A N 1
ATOM 817 C CA . TRP A 1 102 ? -10.572 0.846 11.712 1.00 93.06 102 TRP A CA 1
ATOM 818 C C . TRP A 1 102 ? -9.457 0.885 12.749 1.00 93.06 102 TRP A C 1
ATOM 820 O O . TRP A 1 102 ? -8.976 -0.187 13.121 1.00 93.06 102 TRP A O 1
ATOM 830 N N . PHE A 1 103 ? -9.052 2.081 13.165 1.00 91.25 103 PHE A N 1
ATOM 831 C CA . PHE A 1 103 ? -7.912 2.300 14.036 1.00 91.25 103 PHE A CA 1
ATOM 832 C C . PHE A 1 103 ? -8.288 2.887 15.404 1.00 91.25 103 PHE A C 1
ATOM 834 O O . PHE A 1 103 ? -7.452 2.885 16.298 1.00 91.25 103 PHE A O 1
ATOM 841 N N . GLU A 1 104 ? -9.525 3.359 15.588 1.00 86.75 104 GLU A N 1
ATOM 842 C CA . GLU A 1 104 ? -9.967 4.031 16.823 1.00 86.75 104 GLU A CA 1
ATOM 843 C C . GLU A 1 104 ? -9.910 3.117 18.058 1.00 86.75 104 GLU A C 1
ATOM 845 O O . GLU A 1 104 ? -9.505 3.570 19.124 1.00 86.75 104 GLU A O 1
ATOM 850 N N . ASP A 1 105 ? -10.227 1.830 17.892 1.00 79.81 105 ASP A N 1
ATOM 851 C CA . ASP A 1 105 ? -10.267 0.839 18.980 1.00 79.81 105 ASP A CA 1
ATOM 852 C C . ASP A 1 105 ? -8.960 0.032 19.129 1.00 79.81 105 ASP A C 1
ATOM 854 O O . ASP A 1 105 ? -8.931 -1.011 19.785 1.00 79.81 105 ASP A O 1
ATOM 858 N N . LEU A 1 106 ? -7.870 0.444 18.470 1.00 82.75 106 LEU A N 1
ATOM 859 C CA . LEU A 1 106 ? -6.578 -0.227 18.626 1.00 82.75 106 LEU A CA 1
ATOM 860 C C . LEU A 1 106 ? -5.912 0.249 19.920 1.00 82.75 106 LEU A C 1
ATOM 862 O O . LEU A 1 106 ? -5.338 1.334 19.968 1.00 82.75 106 LEU A O 1
ATOM 866 N N . GLU A 1 107 ? -6.012 -0.577 20.963 1.00 69.12 107 GLU A N 1
ATOM 867 C CA . GLU A 1 107 ? -5.429 -0.306 22.286 1.00 69.12 107 GLU A CA 1
ATOM 868 C C . GLU A 1 107 ? -3.899 -0.465 22.314 1.00 69.12 107 GLU A C 1
ATOM 870 O O . GLU A 1 107 ? -3.221 0.197 23.098 1.00 69.12 107 GLU A O 1
ATOM 875 N N . ASP A 1 108 ? -3.351 -1.314 21.442 1.00 68.88 108 ASP A N 1
ATOM 876 C CA . ASP A 1 108 ? -1.912 -1.538 21.322 1.00 68.88 108 ASP A CA 1
ATOM 877 C C . ASP A 1 108 ? -1.280 -0.581 20.297 1.00 68.88 108 ASP A C 1
ATOM 879 O O . ASP A 1 108 ? -1.866 -0.277 19.257 1.00 68.88 108 ASP A O 1
ATOM 883 N N . ASP A 1 109 ? -0.008 -0.222 20.509 1.00 71.19 109 ASP A N 1
ATOM 884 C CA . ASP A 1 109 ? 0.868 0.508 19.564 1.00 71.19 109 ASP A CA 1
ATOM 885 C C . ASP A 1 109 ? 1.177 -0.272 18.256 1.00 71.19 109 ASP A C 1
ATOM 887 O O . ASP A 1 109 ? 2.147 0.009 17.535 1.00 71.19 109 ASP A O 1
ATOM 891 N N . LYS A 1 110 ? 0.362 -1.289 17.961 1.00 82.44 110 LYS A N 1
ATOM 892 C CA . LYS A 1 110 ? 0.496 -2.225 16.854 1.00 82.44 110 LYS A CA 1
ATOM 893 C C . LYS A 1 110 ? -0.644 -2.057 15.870 1.00 82.44 110 LYS A C 1
ATOM 895 O O . LYS A 1 110 ? -1.822 -1.997 16.218 1.00 82.44 110 LYS A O 1
ATOM 900 N N . THR A 1 111 ? -0.268 -2.056 14.599 1.00 89.06 111 THR A N 1
ATOM 901 C CA . THR A 1 111 ? -1.223 -1.991 13.502 1.00 89.06 111 THR A CA 1
ATOM 902 C C . THR A 1 111 ? -1.954 -3.325 13.339 1.00 89.06 111 THR A C 1
ATOM 904 O O . THR A 1 111 ? -1.597 -4.350 13.921 1.00 89.06 111 THR A O 1
ATOM 907 N N . MET A 1 112 ? -2.991 -3.339 12.503 1.00 91.75 112 MET A N 1
ATOM 908 C CA . MET A 1 112 ? -3.667 -4.582 12.141 1.00 91.75 112 MET A CA 1
ATOM 909 C C . MET A 1 112 ? -2.704 -5.528 11.400 1.00 91.75 112 MET A C 1
ATOM 911 O O . MET A 1 112 ? -1.959 -5.062 10.532 1.00 91.75 112 MET A O 1
ATOM 915 N N . PRO A 1 113 ? -2.784 -6.859 11.605 1.00 92.69 113 PRO A N 1
ATOM 916 C CA . PRO A 1 113 ? -1.885 -7.822 10.961 1.00 92.69 113 PRO A CA 1
ATOM 917 C C . PRO A 1 113 ? -1.808 -7.697 9.432 1.00 92.69 113 PRO A C 1
ATOM 919 O O . PRO A 1 113 ? -0.753 -7.903 8.835 1.00 92.69 113 PRO A O 1
ATOM 922 N N . GLN A 1 114 ? -2.909 -7.318 8.777 1.00 95.12 114 GLN A N 1
ATOM 923 C CA . GLN A 1 114 ? -2.955 -7.131 7.325 1.00 95.12 114 GLN A CA 1
ATOM 924 C C . GLN A 1 114 ? -2.139 -5.923 6.831 1.00 95.12 114 GLN A C 1
ATOM 926 O O . GLN A 1 114 ? -1.810 -5.864 5.647 1.00 95.12 114 GLN A O 1
ATOM 931 N N . LEU A 1 115 ? -1.821 -4.953 7.691 1.00 96.12 115 LEU A N 1
ATOM 932 C CA . LEU A 1 115 ? -1.061 -3.749 7.336 1.00 96.12 115 LEU A CA 1
ATOM 933 C C . LEU A 1 115 ? 0.427 -3.846 7.686 1.00 96.12 115 LEU A C 1
ATOM 935 O O . LEU A 1 115 ? 1.205 -2.989 7.271 1.00 96.12 115 LEU A O 1
ATOM 939 N N . GLU A 1 116 ? 0.854 -4.918 8.350 1.00 94.38 116 GLU A N 1
ATOM 940 C CA . GLU A 1 116 ? 2.254 -5.179 8.704 1.00 94.38 116 GLU A CA 1
ATOM 941 C C . GLU A 1 116 ? 3.210 -5.066 7.508 1.00 94.38 116 GLU A C 1
ATOM 943 O O . GLU A 1 116 ? 4.273 -4.450 7.592 1.00 94.38 116 GLU A O 1
ATOM 948 N N . ASN A 1 117 ? 2.825 -5.614 6.353 1.00 95.75 117 ASN A N 1
ATOM 949 C CA . ASN A 1 117 ? 3.651 -5.542 5.147 1.00 95.75 117 ASN A CA 1
ATOM 950 C C . ASN A 1 117 ? 3.791 -4.106 4.627 1.00 95.75 117 ASN A C 1
ATOM 952 O O . ASN A 1 117 ? 4.860 -3.733 4.144 1.00 95.75 117 ASN A O 1
ATOM 956 N N . LEU A 1 118 ? 2.737 -3.292 4.756 1.00 97.25 118 LEU A N 1
ATOM 957 C CA . LEU A 1 118 ? 2.792 -1.872 4.418 1.00 97.25 118 LEU A CA 1
ATOM 958 C C . LEU A 1 118 ? 3.701 -1.122 5.394 1.00 97.25 118 LEU A C 1
ATOM 960 O O . LEU A 1 118 ? 4.546 -0.347 4.950 1.00 97.25 118 LEU A O 1
ATOM 964 N N . GLY A 1 119 ? 3.585 -1.396 6.697 1.00 95.81 119 GLY A N 1
ATOM 965 C CA . GLY A 1 119 ? 4.460 -0.830 7.725 1.00 95.81 119 GLY A CA 1
ATOM 966 C C . GLY A 1 119 ? 5.937 -1.123 7.450 1.00 95.81 119 GLY A C 1
ATOM 967 O O . GLY A 1 119 ? 6.754 -0.206 7.353 1.00 95.81 119 GLY A O 1
ATOM 968 N N . ARG A 1 120 ? 6.282 -2.391 7.199 1.00 95.12 120 ARG A N 1
ATOM 969 C CA . ARG A 1 120 ? 7.655 -2.800 6.850 1.00 95.12 120 ARG A CA 1
ATOM 970 C C . ARG A 1 120 ? 8.146 -2.169 5.553 1.00 95.12 120 ARG A C 1
ATOM 972 O O . ARG A 1 120 ? 9.299 -1.742 5.485 1.00 95.12 120 ARG A O 1
ATOM 979 N N . PHE A 1 121 ? 7.286 -2.077 4.537 1.00 96.62 121 PHE A N 1
ATOM 980 C CA . PHE A 1 121 ? 7.627 -1.401 3.289 1.00 96.62 121 PHE A CA 1
ATOM 981 C C . PHE A 1 121 ? 7.968 0.075 3.531 1.00 96.62 121 PHE A C 1
ATOM 983 O O . PHE A 1 121 ? 9.018 0.541 3.095 1.00 96.62 121 PHE A O 1
ATOM 990 N N . LEU A 1 122 ? 7.139 0.799 4.286 1.00 96.69 122 LEU A N 1
ATOM 991 C CA . LEU A 1 122 ? 7.372 2.200 4.641 1.00 96.69 122 LEU A CA 1
ATOM 992 C C . LEU A 1 122 ? 8.704 2.402 5.378 1.00 96.69 122 LEU A C 1
ATOM 994 O O . LEU A 1 122 ? 9.469 3.300 5.024 1.00 96.69 122 LEU A O 1
ATOM 998 N N . VAL A 1 123 ? 9.029 1.532 6.338 1.00 95.56 123 VAL A N 1
ATOM 999 C CA . VAL A 1 123 ? 10.335 1.551 7.022 1.00 95.56 123 VAL A CA 1
ATOM 1000 C C . VAL A 1 123 ? 11.481 1.322 6.039 1.00 95.56 123 VAL A C 1
ATOM 1002 O O . VAL A 1 123 ? 12.490 2.026 6.100 1.00 95.56 123 VAL A O 1
ATOM 1005 N N . SER A 1 124 ? 11.337 0.374 5.109 1.00 94.94 124 SER A N 1
ATOM 1006 C CA . SER A 1 124 ? 12.343 0.138 4.069 1.00 94.94 124 SER A CA 1
ATOM 1007 C C . SER A 1 124 ? 12.567 1.383 3.212 1.00 94.94 124 SER A C 1
ATOM 1009 O O . SER A 1 124 ? 13.714 1.748 2.967 1.00 94.94 124 SER A O 1
ATOM 1011 N N . VAL A 1 125 ? 11.495 2.063 2.795 1.00 94.56 125 VAL A N 1
ATOM 1012 C CA . VAL A 1 125 ? 11.575 3.307 2.015 1.00 94.56 125 VAL A CA 1
ATOM 1013 C C . VAL A 1 125 ? 12.314 4.393 2.800 1.00 94.56 125 VAL A C 1
ATOM 1015 O O . VAL A 1 125 ? 13.216 5.028 2.257 1.00 94.56 125 VAL A O 1
ATOM 1018 N N . ALA A 1 126 ? 11.988 4.582 4.082 1.00 94.12 126 ALA A N 1
ATOM 1019 C CA . ALA A 1 126 ? 12.655 5.570 4.929 1.00 94.12 126 ALA A CA 1
ATOM 1020 C C . ALA A 1 126 ? 14.158 5.286 5.082 1.00 94.12 126 ALA A C 1
ATOM 1022 O O . ALA A 1 126 ? 14.970 6.203 4.978 1.00 94.12 126 ALA A O 1
ATOM 1023 N N . ARG A 1 127 ? 14.544 4.017 5.268 1.00 92.69 127 ARG A N 1
ATOM 1024 C CA . ARG A 1 127 ? 15.957 3.606 5.348 1.00 92.69 127 ARG A CA 1
ATOM 1025 C C . ARG A 1 127 ? 16.709 3.863 4.044 1.00 92.69 127 ARG A C 1
ATOM 1027 O O . ARG A 1 127 ? 17.833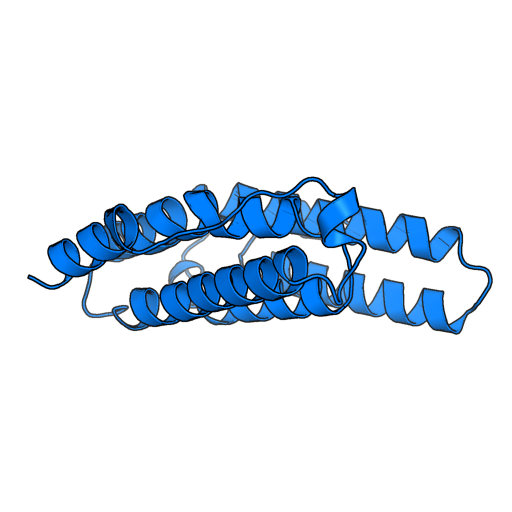 4.358 4.090 1.00 92.69 127 ARG A O 1
ATOM 1034 N N . THR A 1 128 ? 16.096 3.569 2.897 1.00 92.06 128 THR A N 1
ATOM 1035 C CA . THR A 1 128 ? 16.682 3.868 1.582 1.00 92.06 128 THR A CA 1
ATOM 1036 C C . THR A 1 128 ? 16.906 5.370 1.410 1.00 92.06 128 THR A C 1
ATOM 1038 O O . THR A 1 128 ? 18.024 5.778 1.109 1.00 92.06 128 THR A O 1
ATOM 1041 N N . LEU A 1 129 ? 15.896 6.196 1.704 1.00 91.00 129 LEU A N 1
ATOM 1042 C CA . LEU A 1 129 ? 16.002 7.658 1.611 1.00 91.00 129 LEU A CA 1
ATOM 1043 C C . LEU A 1 129 ? 17.057 8.236 2.560 1.00 91.00 129 LEU A C 1
ATOM 1045 O O . LEU A 1 129 ? 17.800 9.139 2.183 1.00 91.00 129 LEU A O 1
ATOM 1049 N N . TYR A 1 130 ? 17.155 7.706 3.781 1.00 89.94 130 TYR A N 1
ATOM 1050 C CA . TYR A 1 130 ? 18.191 8.113 4.727 1.00 89.94 130 TYR A CA 1
ATOM 1051 C C . TYR A 1 130 ? 19.593 7.799 4.188 1.00 89.94 130 TYR A C 1
ATOM 1053 O O . TYR A 1 130 ? 20.475 8.659 4.207 1.00 89.94 130 TYR A O 1
ATOM 1061 N N . SER A 1 131 ? 19.797 6.588 3.655 1.00 88.62 131 SER A N 1
ATOM 1062 C CA . SER A 1 131 ? 21.090 6.186 3.091 1.00 88.62 131 SER A CA 1
ATOM 1063 C C . SER A 1 131 ? 21.476 7.017 1.864 1.00 88.62 131 SER A C 1
ATOM 1065 O O . SER A 1 131 ? 22.637 7.405 1.738 1.00 88.62 131 SER A O 1
ATOM 1067 N N . GLU A 1 132 ? 20.530 7.301 0.968 1.00 85.50 132 GLU A N 1
ATOM 1068 C CA . GLU A 1 132 ? 20.761 8.142 -0.215 1.00 85.50 132 GLU A CA 1
ATOM 1069 C C . GLU A 1 132 ? 21.070 9.593 0.184 1.00 85.50 132 GLU A C 1
ATOM 1071 O O . GLU A 1 132 ? 21.990 10.215 -0.352 1.00 85.50 132 GLU A O 1
ATOM 1076 N N . GLY A 1 133 ? 20.362 10.120 1.187 1.00 83.00 133 GLY A N 1
ATOM 1077 C CA . GLY A 1 133 ? 20.598 11.455 1.733 1.00 83.00 133 GLY A CA 1
ATOM 1078 C C . GLY A 1 133 ? 21.994 11.628 2.342 1.00 83.00 133 GLY A C 1
ATOM 1079 O O . GLY A 1 133 ? 22.598 12.688 2.192 1.00 83.00 133 GLY A O 1
ATOM 1080 N N . GLN A 1 134 ? 22.547 10.595 2.986 1.00 80.06 134 GLN A N 1
ATOM 1081 C CA . GLN A 1 134 ? 23.906 10.642 3.548 1.00 80.06 134 GLN A CA 1
ATOM 1082 C C . GLN A 1 134 ? 24.999 10.653 2.470 1.00 80.06 134 GLN A C 1
ATOM 1084 O O . GLN A 1 134 ? 26.031 11.305 2.638 1.00 80.06 134 GLN A O 1
ATOM 1089 N N . GLN A 1 135 ? 24.776 9.959 1.352 1.00 78.44 135 GLN A N 1
ATOM 1090 C CA . GLN A 1 135 ? 25.735 9.897 0.244 1.00 78.44 135 GLN A CA 1
ATOM 1091 C C . GLN A 1 135 ? 25.744 11.184 -0.597 1.00 78.44 135 GLN A C 1
ATOM 1093 O O . GLN A 1 135 ? 26.782 11.566 -1.145 1.00 78.44 135 GLN A O 1
ATOM 1098 N N . ASN A 1 136 ? 24.614 11.889 -0.670 1.00 72.75 136 ASN A N 1
ATOM 1099 C CA . ASN A 1 136 ? 24.498 13.131 -1.426 1.00 72.75 136 ASN A CA 1
ATOM 1100 C C . ASN A 1 136 ? 25.111 14.323 -0.670 1.00 72.75 136 ASN A C 1
ATOM 1102 O O . ASN A 1 136 ? 24.724 14.657 0.446 1.00 72.75 136 ASN A O 1
ATOM 1106 N N . LYS A 1 137 ? 26.069 15.021 -1.297 1.00 64.56 137 LYS A N 1
ATOM 1107 C CA . LYS A 1 137 ? 26.777 16.171 -0.693 1.00 64.56 137 LYS A CA 1
ATOM 1108 C C . LYS A 1 137 ? 25.990 17.489 -0.713 1.00 64.56 137 LYS A C 1
ATOM 1110 O O . LYS A 1 137 ? 26.464 18.471 -0.152 1.00 64.56 137 LYS A O 1
ATOM 1115 N N . ARG A 1 138 ? 24.827 17.542 -1.367 1.00 70.06 138 ARG A N 1
ATOM 1116 C CA . ARG A 1 138 ? 24.018 18.764 -1.486 1.00 70.06 138 ARG A CA 1
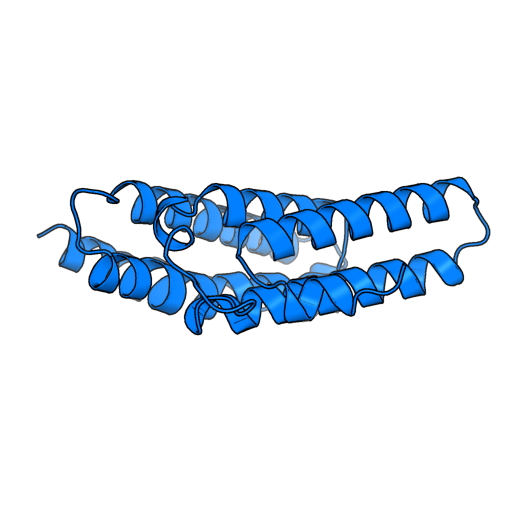ATOM 1117 C C . ARG A 1 138 ? 23.047 18.875 -0.313 1.00 70.06 138 ARG A C 1
ATOM 1119 O O . ARG A 1 138 ? 22.251 17.971 -0.076 1.00 70.06 138 ARG A O 1
ATOM 1126 N N . ASP A 1 139 ? 23.063 20.010 0.380 1.00 65.62 139 ASP A N 1
ATOM 1127 C CA . ASP A 1 139 ? 22.202 20.237 1.551 1.00 65.62 139 ASP A CA 1
ATOM 1128 C C . ASP A 1 139 ? 20.702 20.245 1.220 1.00 65.62 139 ASP A C 1
ATOM 1130 O O . ASP A 1 139 ? 19.880 19.866 2.058 1.00 65.62 139 ASP A O 1
ATOM 1134 N N . PHE A 1 140 ? 20.339 20.626 -0.010 1.00 59.88 140 PHE A N 1
ATOM 1135 C CA . PHE A 1 14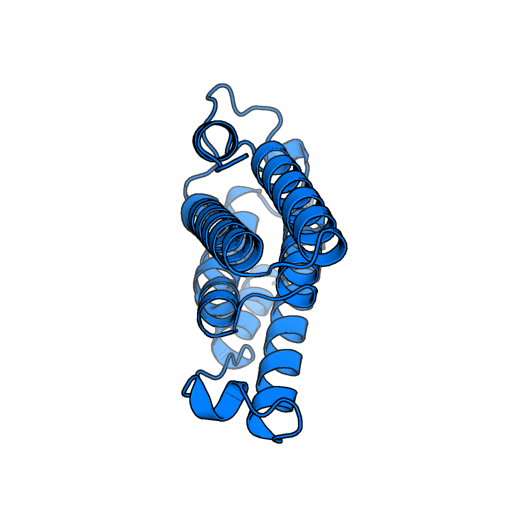0 ? 18.956 20.608 -0.492 1.00 59.88 140 PHE A CA 1
ATOM 1136 C C . PHE A 1 140 ? 18.385 19.180 -0.531 1.00 59.88 140 PHE A C 1
ATOM 1138 O O . PHE A 1 140 ? 17.337 18.919 0.057 1.00 59.88 140 PHE A O 1
ATOM 1145 N N . ASP A 1 141 ? 19.134 18.228 -1.093 1.00 72.44 141 ASP A N 1
ATOM 1146 C CA . ASP A 1 141 ? 18.710 16.826 -1.211 1.00 72.44 141 ASP A CA 1
ATOM 1147 C C . ASP A 1 141 ? 18.599 16.147 0.170 1.00 72.44 141 ASP A C 1
ATOM 1149 O O . ASP A 1 141 ? 17.719 15.315 0.414 1.00 72.44 141 ASP A O 1
ATOM 1153 N N . LYS A 1 142 ? 19.444 16.559 1.127 1.00 75.50 142 LYS A N 1
ATOM 1154 C CA . LYS A 1 142 ? 19.360 16.130 2.535 1.00 75.50 142 LYS A CA 1
ATOM 1155 C C . LYS A 1 142 ? 18.116 16.656 3.244 1.00 75.50 142 LYS A C 1
ATOM 1157 O O . LYS A 1 142 ? 17.574 15.988 4.127 1.00 75.50 142 LYS A O 1
ATOM 1162 N N . LYS A 1 143 ? 17.684 17.879 2.928 1.00 80.44 143 LYS A N 1
ATOM 1163 C CA . LYS A 1 143 ? 16.458 18.457 3.489 1.00 80.44 143 LYS A CA 1
ATOM 1164 C C . LYS A 1 143 ? 15.231 17.719 2.956 1.00 80.44 143 LYS A C 1
ATOM 1166 O O . LYS A 1 143 ? 14.429 17.256 3.763 1.00 80.44 143 LYS A O 1
ATOM 1171 N N . ASP A 1 144 ? 15.161 17.513 1.644 1.00 84.19 144 ASP A N 1
ATOM 1172 C CA . ASP A 1 144 ? 14.063 16.787 1.001 1.00 84.19 144 ASP A CA 1
ATOM 1173 C C . ASP A 1 144 ? 13.943 15.349 1.527 1.00 84.19 144 ASP A C 1
ATOM 1175 O O . ASP A 1 144 ? 12.849 14.896 1.867 1.00 84.19 144 ASP A O 1
ATOM 1179 N N . SER A 1 145 ? 15.071 14.650 1.695 1.00 86.25 145 SER A N 1
ATOM 1180 C CA . SER A 1 145 ? 15.097 13.290 2.255 1.00 86.25 145 SER A CA 1
ATOM 1181 C C . SER A 1 145 ? 14.514 13.236 3.673 1.00 86.25 145 SER A C 1
ATOM 1183 O O . SER A 1 145 ? 13.680 12.380 3.969 1.00 86.25 145 SER A O 1
ATOM 1185 N N . ARG A 1 146 ? 14.881 14.189 4.543 1.00 88.38 146 ARG A N 1
ATOM 1186 C CA . ARG A 1 146 ? 14.325 14.288 5.905 1.00 88.38 146 ARG A CA 1
ATOM 1187 C C . ARG A 1 146 ? 12.831 14.599 5.898 1.00 88.38 146 ARG A C 1
ATOM 1189 O O . ARG A 1 146 ? 12.085 14.030 6.692 1.00 88.38 146 ARG A O 1
ATOM 1196 N N . ASP A 1 147 ? 12.375 15.468 5.002 1.00 91.81 147 ASP A N 1
ATOM 1197 C CA . ASP A 1 147 ? 10.955 15.805 4.896 1.00 91.81 147 ASP A CA 1
ATOM 1198 C C . ASP A 1 147 ? 10.120 14.628 4.362 1.00 91.81 147 ASP A C 1
ATOM 1200 O O . ASP A 1 147 ? 8.981 14.435 4.799 1.00 91.81 147 ASP A O 1
ATOM 1204 N N . PHE A 1 148 ? 10.679 13.777 3.495 1.00 92.31 148 PHE A N 1
ATOM 1205 C CA . PHE A 1 148 ? 10.042 12.511 3.118 1.00 92.31 148 PHE A CA 1
ATOM 1206 C C . PHE A 1 148 ? 10.005 11.503 4.271 1.00 92.31 148 PHE A C 1
ATOM 1208 O O . PHE A 1 148 ? 8.969 10.874 4.481 1.00 92.31 148 PHE A O 1
ATOM 1215 N N . ILE A 1 149 ? 11.074 11.380 5.063 1.00 93.50 149 ILE A N 1
ATOM 1216 C CA . ILE A 1 149 ? 11.088 10.498 6.242 1.00 93.50 149 ILE A CA 1
ATOM 1217 C C . ILE A 1 149 ? 10.034 10.938 7.268 1.00 93.50 149 ILE A C 1
ATOM 1219 O O . ILE A 1 149 ? 9.293 10.100 7.778 1.00 93.50 149 ILE A O 1
ATOM 1223 N N . LYS A 1 150 ? 9.866 12.246 7.505 1.00 93.44 150 LYS A N 1
ATOM 1224 C CA . LYS A 1 150 ? 8.779 12.769 8.355 1.00 93.44 150 LYS A CA 1
ATOM 1225 C C . LYS A 1 150 ? 7.394 12.420 7.813 1.00 93.44 150 LYS A C 1
ATOM 1227 O O . LYS A 1 150 ? 6.503 12.065 8.582 1.00 93.44 150 LYS A O 1
ATOM 1232 N N . GLN A 1 151 ? 7.199 12.495 6.495 1.00 95.06 151 GLN A N 1
ATOM 1233 C CA . GLN A 1 151 ? 5.946 12.063 5.869 1.00 95.06 151 GLN A CA 1
ATOM 1234 C C . GLN A 1 151 ? 5.706 10.564 6.074 1.00 95.06 151 GLN A C 1
ATOM 1236 O O . GLN A 1 151 ? 4.575 10.171 6.346 1.00 95.06 151 GLN A O 1
ATOM 1241 N N . ILE A 1 152 ? 6.751 9.736 5.994 1.00 95.56 152 ILE A N 1
ATOM 1242 C CA . ILE A 1 152 ? 6.665 8.300 6.282 1.00 95.56 152 ILE A CA 1
ATOM 1243 C C . ILE A 1 152 ? 6.330 8.041 7.751 1.00 95.56 152 ILE A C 1
ATOM 1245 O O . ILE A 1 152 ? 5.439 7.245 8.027 1.00 95.56 152 ILE A O 1
ATOM 1249 N N . SER A 1 153 ? 6.973 8.749 8.680 1.00 95.06 153 SER A N 1
ATOM 1250 C CA . SER A 1 153 ? 6.650 8.679 10.107 1.00 95.06 153 SER A CA 1
ATOM 1251 C C . SER A 1 153 ? 5.168 8.985 10.347 1.00 95.06 153 SER A C 1
ATOM 1253 O O . SER A 1 153 ? 4.457 8.174 10.933 1.00 95.06 153 SER A O 1
ATOM 1255 N N . LYS A 1 154 ? 4.649 10.079 9.770 1.00 94.50 154 LYS A N 1
ATOM 1256 C CA . LYS A 1 154 ? 3.219 10.421 9.845 1.00 94.50 154 LYS A CA 1
ATOM 1257 C C . LYS A 1 154 ? 2.319 9.338 9.240 1.00 94.50 154 LYS A C 1
ATOM 1259 O O . LYS A 1 154 ? 1.253 9.058 9.775 1.00 94.50 154 LYS A O 1
ATOM 1264 N N . MET A 1 155 ? 2.731 8.727 8.130 1.00 95.81 155 MET A N 1
ATOM 1265 C CA . MET A 1 155 ? 1.997 7.622 7.510 1.00 95.81 155 MET A CA 1
ATOM 1266 C C . MET A 1 155 ? 1.927 6.385 8.413 1.00 95.81 155 MET A C 1
ATOM 1268 O O . MET A 1 155 ? 0.865 5.778 8.493 1.00 95.81 155 MET A O 1
ATOM 1272 N N . LEU A 1 156 ? 3.016 6.037 9.107 1.00 94.75 156 LEU A N 1
ATOM 1273 C CA . LEU A 1 156 ? 3.042 4.933 10.073 1.00 94.75 156 LEU A CA 1
ATOM 1274 C C . LEU A 1 156 ? 2.129 5.214 11.272 1.00 94.75 156 LEU A C 1
ATOM 1276 O O . LEU A 1 156 ? 1.347 4.348 11.653 1.00 94.75 156 LEU A O 1
ATOM 1280 N N . VAL A 1 157 ? 2.153 6.441 11.801 1.00 92.50 157 VAL A N 1
ATOM 1281 C CA . VAL A 1 157 ? 1.236 6.875 12.870 1.00 92.50 157 VAL A CA 1
ATOM 1282 C C . VAL A 1 157 ? -0.224 6.748 12.422 1.00 92.50 157 VAL A C 1
ATOM 1284 O O . VAL A 1 157 ? -1.039 6.182 13.141 1.00 92.50 157 VAL A O 1
ATOM 1287 N N . ASN A 1 158 ? -0.555 7.190 11.203 1.00 92.44 158 ASN A N 1
ATOM 1288 C CA . ASN A 1 158 ? -1.924 7.126 10.672 1.00 92.44 158 ASN A CA 1
ATOM 1289 C C . ASN A 1 158 ? -2.489 5.701 10.562 1.00 92.44 158 ASN A C 1
ATOM 1291 O O . ASN A 1 158 ? -3.704 5.549 10.489 1.00 92.44 158 ASN A O 1
ATOM 1295 N N . ILE A 1 159 ? -1.633 4.680 10.494 1.00 93.50 159 ILE A N 1
ATOM 1296 C CA . ILE A 1 159 ? -2.053 3.274 10.460 1.00 93.50 159 ILE A CA 1
ATOM 1297 C C . ILE A 1 159 ? -1.800 2.558 11.795 1.00 93.50 159 ILE A C 1
ATOM 1299 O O . ILE A 1 159 ? -1.834 1.332 11.824 1.00 93.50 159 ILE A O 1
ATOM 1303 N N . HIS A 1 160 ? -1.527 3.294 12.879 1.00 90.88 160 HIS A N 1
ATOM 1304 C CA . HIS A 1 160 ? -1.216 2.768 14.218 1.00 90.88 160 HIS A CA 1
ATOM 1305 C C . HIS A 1 160 ? -0.006 1.816 14.240 1.00 90.88 160 HIS A C 1
ATOM 1307 O O . HIS A 1 160 ? 0.087 0.895 15.039 1.00 90.88 160 HIS A O 1
ATOM 1313 N N . ALA A 1 161 ? 0.961 2.040 13.349 1.00 89.44 161 ALA A N 1
ATOM 1314 C CA . ALA A 1 161 ? 2.220 1.303 13.272 1.00 89.44 161 ALA A CA 1
ATOM 1315 C C . ALA A 1 161 ? 3.318 2.008 14.099 1.00 89.44 161 ALA A C 1
ATOM 1317 O O . ALA A 1 161 ? 4.393 2.331 13.580 1.00 89.44 161 ALA A O 1
ATOM 1318 N N . MET A 1 162 ? 3.036 2.302 15.373 1.00 84.56 162 MET A N 1
ATOM 1319 C CA . MET A 1 162 ? 3.893 3.143 16.224 1.00 84.56 162 MET A CA 1
ATOM 1320 C C . MET A 1 162 ? 5.248 2.491 16.508 1.00 84.56 162 MET A C 1
ATOM 1322 O O . MET A 1 162 ? 6.276 3.172 16.447 1.00 84.56 162 MET A O 1
ATOM 1326 N N . GLU A 1 163 ? 5.278 1.166 16.688 1.00 85.38 163 GLU A N 1
ATOM 1327 C CA . GLU A 1 163 ? 6.526 0.404 16.852 1.00 85.38 163 GLU A CA 1
ATOM 1328 C C . GLU A 1 163 ? 7.518 0.634 15.699 1.00 85.38 163 GLU A C 1
ATOM 1330 O O . GLU A 1 163 ? 8.733 0.657 15.891 1.00 85.38 163 GLU A O 1
ATOM 1335 N N . TYR A 1 164 ? 7.012 0.866 14.489 1.00 84.88 164 TYR A N 1
ATOM 1336 C CA . TYR A 1 164 ? 7.834 1.133 13.319 1.00 84.88 164 TYR A CA 1
ATOM 1337 C C . TYR A 1 164 ? 8.251 2.603 13.239 1.00 84.88 164 TYR A C 1
ATOM 1339 O O . TYR A 1 164 ? 9.379 2.895 12.840 1.00 84.88 164 TYR A O 1
ATOM 1347 N N . ALA A 1 165 ? 7.367 3.527 13.631 1.00 81.12 165 ALA A N 1
ATOM 1348 C CA . ALA A 1 165 ? 7.617 4.965 13.574 1.00 81.12 165 ALA A CA 1
ATOM 1349 C C . ALA A 1 165 ? 8.751 5.404 14.514 1.00 81.12 165 ALA A C 1
ATOM 1351 O O . ALA A 1 165 ? 9.582 6.223 14.121 1.00 81.12 165 ALA A O 1
ATOM 1352 N N . VAL A 1 166 ? 8.812 4.833 15.722 1.00 82.12 166 VAL A N 1
ATOM 1353 C CA . VAL A 1 166 ? 9.843 5.141 16.734 1.00 82.12 166 VAL A CA 1
ATOM 1354 C C . VAL A 1 166 ? 11.238 4.680 16.293 1.00 82.12 166 VAL A C 1
ATOM 1356 O O . VAL A 1 166 ? 12.242 5.275 16.671 1.00 82.12 166 VAL A O 1
ATOM 1359 N N . ASN A 1 167 ? 11.303 3.654 15.445 1.00 81.56 167 ASN A N 1
ATOM 1360 C CA . ASN A 1 167 ? 12.547 3.034 14.989 1.00 81.56 167 ASN A CA 1
ATOM 1361 C C . ASN A 1 167 ? 13.046 3.569 13.633 1.00 81.56 167 ASN A C 1
ATOM 1363 O O . ASN A 1 167 ? 13.918 2.957 13.001 1.00 81.56 167 ASN A O 1
ATOM 1367 N N . LEU A 1 168 ? 12.485 4.680 13.145 1.00 85.31 168 LEU A N 1
ATOM 1368 C CA . LEU A 1 168 ? 12.948 5.304 11.909 1.00 85.31 168 LEU A CA 1
ATOM 1369 C C . LEU A 1 168 ? 14.280 6.044 12.115 1.00 85.31 168 LEU A C 1
ATOM 1371 O O . LEU A 1 168 ? 14.467 6.700 13.139 1.00 85.31 168 LEU A O 1
ATOM 1375 N N . PRO A 1 169 ? 15.199 5.994 11.132 1.00 75.31 169 PRO A N 1
ATOM 1376 C CA . PRO A 1 169 ? 16.387 6.837 11.157 1.00 75.31 169 PRO A CA 1
ATOM 1377 C C . PRO A 1 169 ? 15.973 8.306 10.971 1.00 75.31 169 PRO A C 1
ATOM 1379 O O . PRO A 1 169 ? 15.250 8.619 10.024 1.00 75.31 169 PRO A O 1
ATOM 1382 N N . MET A 1 170 ? 16.410 9.184 11.876 1.00 64.50 170 MET A N 1
ATOM 1383 C CA . MET A 1 170 ? 16.117 10.629 11.882 1.00 64.50 170 MET A CA 1
ATOM 1384 C C . MET A 1 170 ? 17.322 11.451 11.428 1.00 64.50 170 MET A C 1
ATOM 1386 O O . MET A 1 170 ? 18.451 11.116 11.849 1.00 64.50 170 MET A O 1
#

Sequence (170 aa):
VIVRRIRKTLEDDVFMPLYPKSVLENRSSNASVFFHRQLWVCIKLLGNILSWHGILSNQMLRSLSLDGLLNRYIILGLCNSGVNKETIQKCQSIISTFPKEWFEDLEDDKTMPQLENLGRFLVSVARTLYSEGQQNKRDFDKKDSRDFIKQISKMLVNIHAMEYAVNLPM